Protein AF-A0A7Y2JC37-F1 (afdb_monomer)

Foldseek 3Di:
DDDDPPDDPDDPPFDFDWDWDADPVRHIDIDTDRPDDDD

Solvent-accessible surface area (backbone atoms only — not comparable to full-atom values): 2922 Å² total; per-residue (Å²): 135,90,78,87,81,69,100,62,98,79,70,84,86,62,56,83,43,78,50,74,50,61,54,97,87,65,50,78,50,76,46,81,41,57,92,67,83,89,133

Secondary structure (DSSP, 8-state):
------S----SSPP-EEEEEE-TT--EEEEEESS----

Sequence (39 aa):
MKKSFGAKTLVFPTPVWVVGSYDKEGKPNVMSAAWGGVC

Radius of gyration: 16.29 Å; Cα contacts (8 Å, |Δi|>4): 34; chains: 1; bounding box: 44×24×35 Å

Structure (mmCIF, N/CA/C/O backbone):
data_AF-A0A7Y2JC37-F1
#
_entry.id   AF-A0A7Y2JC37-F1
#
loop_
_atom_site.group_PDB
_atom_site.id
_atom_site.type_symbol
_atom_site.label_atom_id
_atom_site.label_alt_id
_atom_site.label_comp_id
_atom_site.label_asym_id
_atom_site.label_entity_id
_atom_site.label_seq_id
_atom_site.pdbx_PDB_ins_code
_atom_site.Cartn_x
_atom_site.Cartn_y
_atom_site.Cartn_z
_atom_site.occupancy
_atom_site.B_iso_or_equiv
_atom_site.auth_seq_id
_atom_site.auth_comp_id
_atom_site.auth_asym_id
_atom_site.auth_atom_id
_atom_site.pdbx_PDB_model_num
ATOM 1 N N . MET A 1 1 ? 26.724 -10.423 -18.666 1.00 86.00 1 MET A N 1
ATOM 2 C CA . MET A 1 1 ? 25.556 -11.178 -19.177 1.00 86.00 1 MET A CA 1
ATOM 3 C C . MET A 1 1 ? 24.407 -11.021 -18.191 1.00 86.00 1 M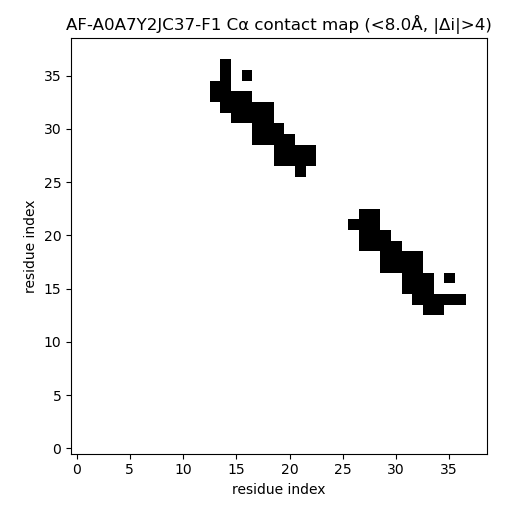ET A C 1
ATOM 5 O O . MET A 1 1 ? 24.641 -11.186 -17.001 1.00 86.00 1 MET A O 1
ATOM 9 N N . LYS A 1 2 ? 23.205 -10.642 -18.641 1.00 92.56 2 LYS A N 1
ATOM 10 C CA . LYS A 1 2 ? 22.023 -10.559 -17.764 1.00 92.56 2 LYS A CA 1
ATOM 11 C C . LYS A 1 2 ? 21.431 -11.962 -17.584 1.00 92.56 2 LYS A C 1
ATOM 13 O O . LYS A 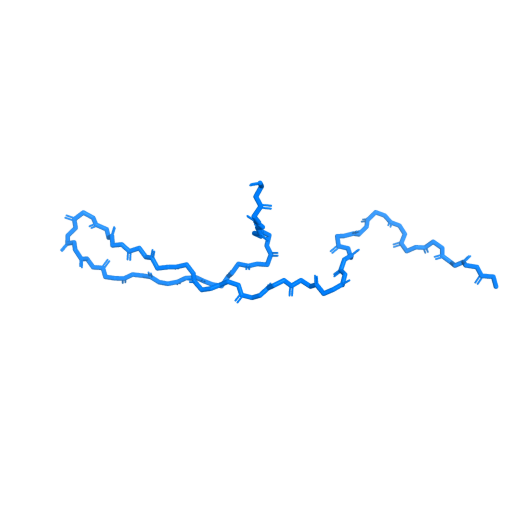1 2 ? 21.405 -12.726 -18.545 1.00 92.56 2 LYS A O 1
ATOM 18 N N . LYS A 1 3 ? 20.977 -12.298 -16.372 1.00 95.69 3 LYS A N 1
ATOM 19 C CA . LYS A 1 3 ? 20.331 -13.581 -16.054 1.00 95.69 3 LYS A CA 1
ATOM 20 C C . LYS A 1 3 ? 18.837 -13.357 -15.854 1.00 95.69 3 LYS A C 1
ATOM 22 O O . LYS A 1 3 ? 18.445 -12.394 -15.201 1.00 95.69 3 LYS A O 1
ATOM 27 N N . SER A 1 4 ? 18.017 -14.238 -16.418 1.00 96.38 4 SER A N 1
ATOM 28 C CA . SER A 1 4 ? 16.581 -14.218 -16.147 1.00 96.38 4 SER A CA 1
ATOM 29 C C . SER A 1 4 ? 16.323 -14.610 -14.694 1.00 96.38 4 SER A C 1
ATOM 31 O O . SER A 1 4 ? 16.860 -15.609 -14.211 1.00 96.38 4 SER A O 1
ATOM 33 N N . PHE A 1 5 ? 15.482 -13.835 -14.016 1.00 95.44 5 PHE A N 1
ATOM 34 C CA . PHE A 1 5 ? 14.974 -14.160 -12.684 1.00 95.44 5 PHE A CA 1
ATOM 35 C C . PHE A 1 5 ? 13.629 -14.905 -12.732 1.00 95.44 5 PHE A C 1
ATOM 37 O O . PHE A 1 5 ? 13.105 -15.279 -11.684 1.00 95.44 5 PHE A O 1
ATOM 44 N N . GLY A 1 6 ? 13.081 -15.143 -13.930 1.00 97.81 6 GLY A N 1
ATOM 45 C CA . GLY A 1 6 ? 11.709 -15.613 -14.116 1.00 97.81 6 GLY A CA 1
ATOM 46 C C . GLY A 1 6 ? 10.669 -14.534 -13.796 1.00 97.81 6 GLY A C 1
ATOM 47 O O . GLY A 1 6 ? 11.006 -13.372 -13.567 1.00 97.81 6 GLY A O 1
ATOM 48 N N . ALA A 1 7 ? 9.394 -14.920 -13.777 1.00 97.19 7 ALA A N 1
ATOM 49 C CA . ALA A 1 7 ? 8.301 -14.032 -13.393 1.00 97.19 7 ALA A CA 1
ATOM 50 C C . ALA A 1 7 ? 8.282 -13.857 -11.864 1.00 97.19 7 ALA A C 1
ATOM 52 O O . ALA A 1 7 ? 7.727 -14.675 -11.134 1.00 97.19 7 ALA A O 1
ATOM 53 N N . LYS A 1 8 ? 8.942 -12.803 -11.377 1.00 95.81 8 LYS A N 1
ATOM 54 C CA . LYS A 1 8 ? 8.958 -12.406 -9.964 1.00 95.81 8 LYS A CA 1
ATOM 55 C C . LYS A 1 8 ? 8.527 -10.951 -9.839 1.00 9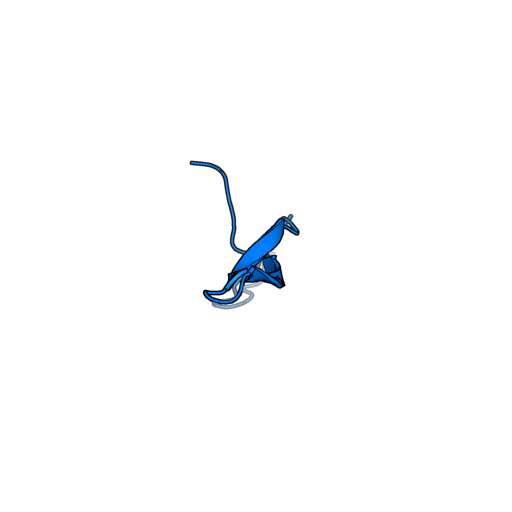5.81 8 LYS A C 1
ATOM 57 O O . LYS A 1 8 ? 8.846 -10.136 -10.699 1.00 95.81 8 LYS A O 1
ATOM 62 N N . THR A 1 9 ? 7.875 -10.607 -8.736 1.00 96.12 9 THR A N 1
ATOM 63 C CA . THR A 1 9 ? 7.461 -9.233 -8.431 1.00 96.12 9 THR A CA 1
ATOM 64 C C . THR A 1 9 ? 8.617 -8.422 -7.832 1.00 96.12 9 THR A C 1
ATOM 66 O O . THR A 1 9 ? 8.545 -7.943 -6.702 1.00 96.12 9 THR A O 1
ATOM 69 N N . LEU A 1 10 ? 9.731 -8.346 -8.561 1.00 95.25 10 LEU A N 1
ATOM 70 C CA . LEU A 1 10 ? 10.935 -7.633 -8.143 1.00 95.25 10 LEU A CA 1
ATOM 71 C C . LEU A 1 10 ? 10.933 -6.236 -8.761 1.00 95.25 10 LEU A C 1
ATOM 73 O O . LEU A 1 10 ? 11.094 -6.087 -9.970 1.00 95.25 10 LEU A O 1
ATOM 77 N N . VAL A 1 11 ? 10.778 -5.221 -7.921 1.00 92.06 11 VAL A N 1
ATOM 78 C CA . VAL A 1 11 ? 10.943 -3.810 -8.277 1.00 92.06 11 VAL A CA 1
ATOM 79 C C . VAL A 1 11 ? 11.653 -3.115 -7.120 1.00 92.06 11 VAL A C 1
ATOM 81 O O . VAL A 1 11 ? 11.460 -3.493 -5.966 1.00 92.06 11 VAL A O 1
ATOM 84 N N . PHE A 1 12 ? 12.513 -2.141 -7.418 1.00 94.62 12 PHE A N 1
ATOM 85 C CA . PHE A 1 12 ? 13.290 -1.428 -6.407 1.00 94.62 12 PHE A CA 1
ATOM 86 C C . PHE A 1 12 ? 13.355 0.074 -6.738 1.00 94.62 12 PHE A C 1
ATOM 88 O O . PHE A 1 12 ? 13.671 0.403 -7.883 1.00 94.62 12 PHE A O 1
ATOM 95 N N . PRO A 1 13 ? 13.119 0.975 -5.762 1.00 94.31 13 PRO A N 1
ATOM 96 C CA . PRO A 1 13 ? 12.597 0.689 -4.422 1.00 94.31 13 PRO A CA 1
ATOM 97 C C . PRO A 1 13 ? 11.095 0.351 -4.452 1.00 94.31 13 PRO A C 1
ATOM 99 O O . PRO A 1 13 ? 10.362 0.840 -5.309 1.00 94.31 13 PRO A O 1
ATOM 102 N N . THR A 1 14 ? 10.622 -0.445 -3.489 1.00 96.56 14 THR A N 1
ATOM 103 C CA . THR A 1 14 ? 9.193 -0.479 -3.134 1.00 96.56 14 THR A CA 1
ATOM 104 C C . THR A 1 14 ? 8.949 0.498 -1.990 1.00 96.56 14 THR A C 1
ATOM 106 O O . THR A 1 14 ? 9.749 0.524 -1.049 1.00 96.56 14 THR A O 1
ATOM 109 N N . PRO A 1 15 ? 7.859 1.274 -2.008 1.00 95.94 15 PRO A N 1
ATOM 110 C CA . PRO A 1 15 ? 7.502 2.086 -0.858 1.00 95.94 15 PRO A CA 1
ATOM 111 C C . PRO A 1 15 ? 7.066 1.202 0.319 1.00 95.94 15 PRO A C 1
ATOM 113 O O . PRO A 1 15 ? 6.699 0.041 0.144 1.00 95.94 15 PRO A O 1
ATOM 116 N N . VAL A 1 16 ? 7.070 1.771 1.522 1.00 97.00 16 VAL A N 1
ATOM 117 C CA . VAL A 1 16 ? 6.457 1.163 2.709 1.00 97.00 16 VAL A CA 1
ATOM 118 C C . VAL A 1 16 ? 5.367 2.112 3.184 1.00 97.00 16 VAL A C 1
ATOM 120 O O . VAL A 1 16 ? 5.612 3.010 3.986 1.00 97.00 16 VAL A O 1
ATOM 123 N N . TRP A 1 17 ? 4.165 1.955 2.635 1.00 96.81 17 TRP A N 1
ATOM 124 C CA . TRP A 1 17 ? 3.005 2.732 3.067 1.00 96.81 17 TRP A CA 1
ATOM 125 C C . TRP A 1 17 ? 2.447 2.136 4.356 1.00 96.81 17 TRP A C 1
ATOM 127 O O . TRP A 1 17 ? 2.325 0.917 4.455 1.00 96.81 17 TRP A O 1
ATOM 137 N N . VAL A 1 18 ? 2.056 2.980 5.312 1.00 98.19 18 VAL A N 1
ATOM 138 C CA . VAL A 1 18 ? 1.248 2.566 6.467 1.00 98.19 18 VAL A CA 1
ATOM 139 C C . VAL A 1 18 ? -0.175 3.048 6.228 1.00 98.19 18 VAL A C 1
ATOM 141 O O . VAL A 1 18 ? -0.443 4.247 6.273 1.00 98.19 18 VAL A O 1
ATOM 144 N N . VAL A 1 19 ? -1.082 2.119 5.936 1.00 97.94 19 VAL A N 1
ATOM 145 C CA . VAL A 1 19 ? -2.489 2.431 5.669 1.00 97.94 19 VAL A CA 1
ATOM 146 C C . VAL A 1 19 ? -3.284 2.223 6.948 1.00 97.94 19 VAL A C 1
ATOM 148 O O . VAL A 1 19 ? -3.335 1.110 7.470 1.00 97.94 19 VAL A O 1
ATOM 151 N N . GLY A 1 20 ? -3.885 3.300 7.449 1.00 98.44 20 GLY A N 1
ATOM 152 C CA . GLY A 1 20 ? -4.780 3.283 8.602 1.00 98.44 20 GLY A CA 1
ATOM 153 C C . GLY A 1 20 ? -6.247 3.251 8.183 1.00 98.44 20 GLY A C 1
ATOM 154 O O . GLY A 1 20 ? -6.627 3.841 7.174 1.00 98.44 20 GLY A O 1
ATOM 155 N N . SER A 1 21 ? -7.077 2.576 8.972 1.00 98.62 21 SER A N 1
ATOM 156 C CA . SER A 1 21 ? -8.532 2.543 8.796 1.00 98.62 21 SER A CA 1
ATOM 157 C C . SER A 1 21 ? -9.238 2.431 10.145 1.00 98.62 21 SER A C 1
ATOM 159 O O . SER A 1 21 ? -8.618 2.045 11.137 1.00 98.62 21 SER A O 1
ATOM 161 N N . TYR A 1 22 ? -10.532 2.737 10.160 1.00 98.81 22 TYR A N 1
ATOM 162 C CA . TYR A 1 22 ? -11.429 2.463 11.279 1.00 98.81 22 TYR A CA 1
ATOM 163 C C . TYR A 1 22 ? -12.562 1.556 10.800 1.00 98.81 22 TYR A C 1
ATOM 165 O O . TYR A 1 22 ? -13.040 1.716 9.674 1.00 98.81 22 TYR A O 1
ATOM 173 N N . ASP A 1 23 ? -12.983 0.607 11.632 1.00 98.38 23 ASP A N 1
ATOM 174 C CA . ASP A 1 23 ? -14.160 -0.214 11.34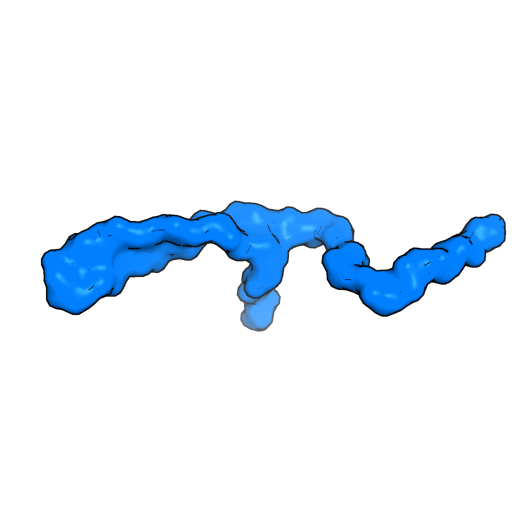7 1.00 98.38 23 ASP A CA 1
ATOM 175 C C . ASP A 1 23 ? -15.475 0.492 11.734 1.00 98.38 23 ASP A C 1
ATOM 177 O O . ASP A 1 23 ? -15.501 1.670 12.096 1.00 98.38 23 ASP A O 1
ATOM 181 N N . LYS A 1 24 ? -16.595 -0.234 11.638 1.00 98.62 24 LYS A N 1
ATOM 182 C CA . LYS A 1 24 ? -17.936 0.295 11.938 1.00 98.62 24 LYS A CA 1
ATOM 183 C C . LYS A 1 24 ? -18.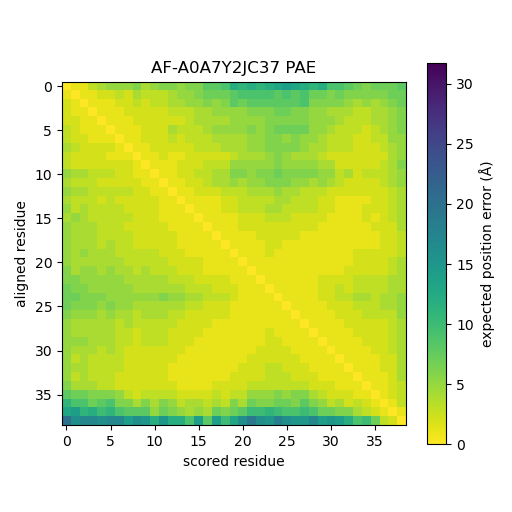131 0.687 13.405 1.00 98.62 24 LYS A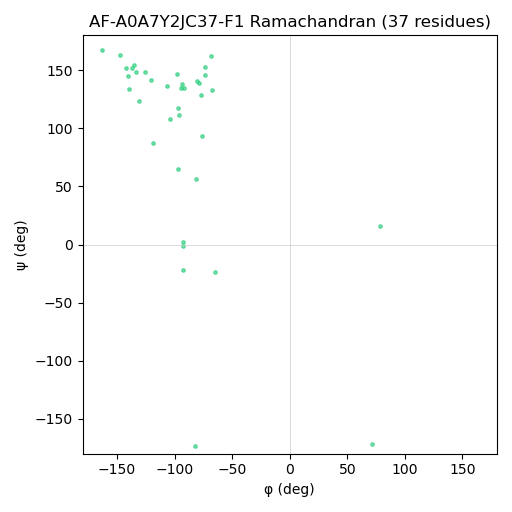 C 1
ATOM 185 O O . LYS A 1 24 ? -19.004 1.499 13.686 1.00 98.62 24 LYS A O 1
ATOM 190 N N . GLU A 1 25 ? -17.352 0.114 14.318 1.00 98.62 25 GLU A N 1
ATOM 191 C CA . GLU A 1 25 ? -17.384 0.421 15.751 1.00 98.62 25 GLU A CA 1
ATOM 192 C C . GLU A 1 25 ? -16.367 1.520 16.108 1.00 98.62 25 GLU A C 1
ATOM 194 O O . GLU A 1 25 ? -16.229 1.897 17.270 1.00 98.62 25 GLU A O 1
ATOM 199 N N . GLY A 1 26 ? -15.657 2.061 15.110 1.00 98.56 26 GLY A N 1
ATOM 200 C CA . GLY A 1 26 ? -14.618 3.067 15.298 1.00 98.56 26 GLY A CA 1
ATOM 201 C C . GLY A 1 26 ? -13.296 2.482 15.793 1.00 98.56 26 GLY A C 1
ATOM 202 O O . GLY A 1 26 ? -12.437 3.230 16.259 1.00 98.56 26 GLY A O 1
ATOM 203 N N . LYS A 1 27 ? -13.094 1.162 15.705 1.00 98.81 27 LYS A N 1
ATOM 204 C CA . LYS A 1 27 ? -11.848 0.528 16.139 1.00 98.81 27 LYS A CA 1
ATOM 205 C C . LYS A 1 27 ? -10.741 0.760 15.100 1.00 98.81 27 LYS A C 1
ATOM 207 O O . LYS A 1 27 ? -10.952 0.461 13.922 1.00 98.81 27 LYS A O 1
ATOM 212 N N . PRO A 1 28 ? -9.556 1.260 15.502 1.00 98.62 28 PRO A N 1
ATOM 213 C CA . PRO A 1 28 ? -8.450 1.498 14.579 1.00 98.62 28 PRO A CA 1
ATOM 214 C C . PRO A 1 28 ? -7.779 0.196 14.128 1.00 98.62 28 PRO A C 1
ATOM 216 O O . PRO A 1 28 ? -7.614 -0.741 14.912 1.00 98.62 28 PRO A O 1
ATOM 219 N N . ASN A 1 29 ? -7.309 0.180 12.880 1.00 98.69 29 ASN A N 1
ATOM 220 C CA . ASN A 1 29 ? -6.427 -0.848 12.335 1.00 98.69 29 ASN A CA 1
ATOM 221 C C . ASN A 1 29 ? -5.377 -0.237 11.393 1.00 98.69 29 ASN A C 1
ATOM 223 O O . ASN A 1 29 ? -5.635 0.781 10.748 1.00 98.69 29 ASN A O 1
ATOM 227 N N . VAL A 1 30 ? -4.213 -0.883 11.284 1.00 98.62 30 VAL A N 1
ATOM 228 C CA . VAL A 1 30 ? -3.121 -0.472 10.390 1.00 98.62 30 VAL A CA 1
ATOM 229 C C . VAL A 1 30 ? -2.556 -1.658 9.608 1.00 98.62 30 VAL A C 1
ATOM 231 O O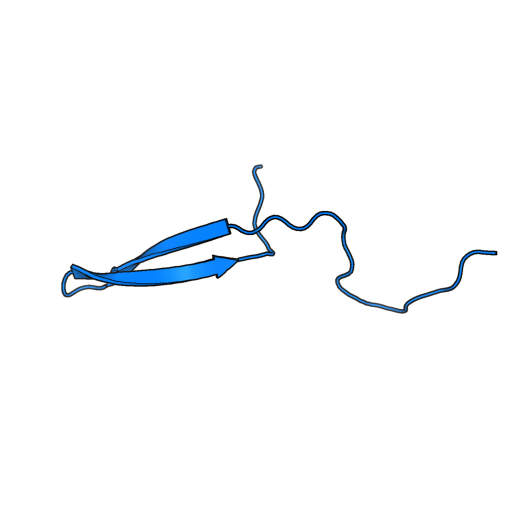 . VAL A 1 30 ? -2.503 -2.776 10.114 1.00 98.62 30 VAL A O 1
ATOM 234 N N . MET A 1 31 ? -2.089 -1.407 8.383 1.00 98.56 31 MET A N 1
ATOM 235 C CA . MET A 1 31 ? -1.316 -2.367 7.585 1.00 98.56 31 MET A CA 1
ATOM 236 C C . MET A 1 31 ? -0.107 -1.708 6.918 1.00 98.56 31 MET A C 1
ATOM 238 O O . MET A 1 31 ? -0.138 -0.514 6.616 1.00 98.56 31 MET A O 1
ATOM 242 N N . SER A 1 32 ? 0.931 -2.494 6.627 1.00 98.31 32 SER A N 1
ATOM 243 C CA . SER A 1 32 ? 2.008 -2.096 5.718 1.00 98.31 32 SER A CA 1
ATOM 244 C C . SER A 1 32 ? 1.692 -2.536 4.283 1.00 98.31 32 SER A C 1
ATOM 246 O O . SER A 1 32 ? 1.280 -3.672 4.052 1.00 98.31 32 SER A O 1
ATOM 248 N N . ALA A 1 33 ? 1.888 -1.649 3.304 1.00 97.62 33 ALA A N 1
ATOM 249 C CA . ALA A 1 33 ? 1.628 -1.927 1.892 1.00 97.62 33 ALA A CA 1
ATOM 250 C C . ALA A 1 33 ? 2.812 -1.530 0.996 1.00 97.62 33 ALA A C 1
ATOM 252 O O . ALA A 1 33 ? 3.237 -0.373 0.975 1.00 97.62 33 ALA A O 1
ATOM 253 N N . ALA A 1 34 ? 3.313 -2.505 0.230 1.00 96.69 34 ALA A N 1
ATOM 254 C CA . ALA A 1 34 ? 4.374 -2.314 -0.765 1.00 96.69 34 ALA A CA 1
ATOM 255 C C . ALA A 1 3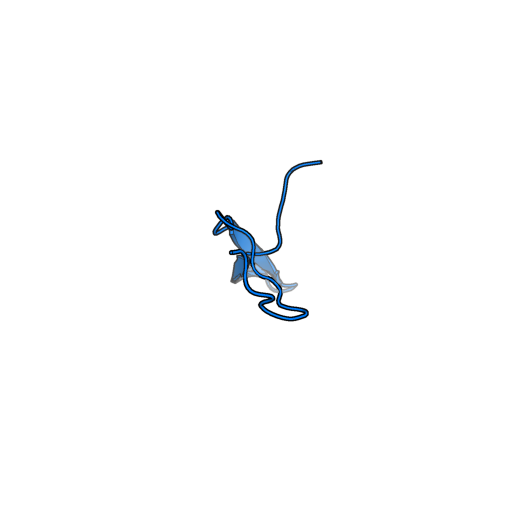4 ? 3.838 -2.023 -2.180 1.00 96.69 34 ALA A C 1
ATOM 257 O O . ALA A 1 34 ? 4.536 -1.429 -2.998 1.00 96.69 34 ALA A O 1
ATOM 258 N N . TRP A 1 35 ? 2.588 -2.409 -2.462 1.00 95.75 35 TRP A N 1
ATOM 259 C CA . TRP A 1 35 ? 1.908 -2.191 -3.744 1.00 95.75 35 TRP A CA 1
ATOM 260 C C . TRP A 1 35 ? 1.011 -0.952 -3.692 1.00 95.75 35 TRP A C 1
ATOM 262 O O . TRP A 1 35 ? -0.210 -1.052 -3.761 1.00 95.75 35 TRP A O 1
ATOM 272 N N . GLY A 1 36 ? 1.627 0.217 -3.531 1.00 92.25 36 GLY A N 1
ATOM 273 C CA . GLY A 1 36 ? 0.951 1.516 -3.553 1.00 92.25 36 GLY A CA 1
ATOM 274 C C . GLY A 1 36 ? 1.751 2.538 -4.356 1.00 92.25 36 GLY A C 1
ATOM 275 O O . GLY A 1 36 ? 2.975 2.434 -4.443 1.00 92.25 36 GLY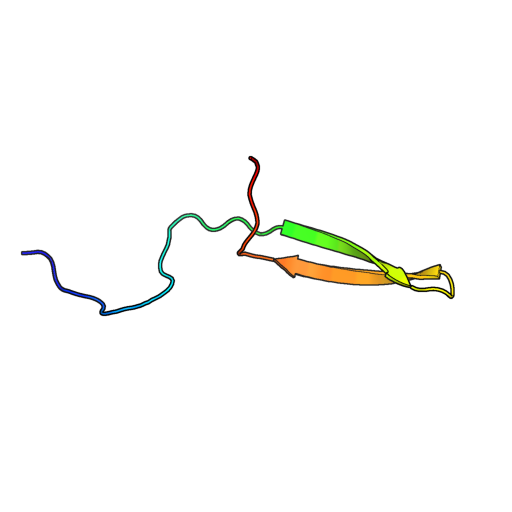 A O 1
ATOM 276 N N . GLY A 1 37 ? 1.076 3.526 -4.942 1.00 89.69 37 GLY A N 1
ATOM 277 C CA . GLY A 1 37 ? 1.701 4.566 -5.759 1.00 89.69 37 GLY A CA 1
ATOM 278 C C . GLY A 1 37 ? 0.781 5.768 -5.964 1.00 89.69 37 GLY A C 1
ATOM 279 O O . GLY A 1 37 ? -0.407 5.704 -5.657 1.00 89.69 37 GLY A O 1
ATOM 280 N N . VAL A 1 38 ? 1.350 6.862 -6.466 1.00 81.69 38 VAL A N 1
ATOM 281 C CA . VAL A 1 38 ? 0.610 8.062 -6.887 1.00 81.69 38 VAL A CA 1
ATOM 282 C C . VAL A 1 38 ? 0.339 7.937 -8.391 1.00 81.69 38 VAL A C 1
ATOM 284 O O . VAL A 1 38 ? 1.254 7.536 -9.114 1.00 81.69 38 VAL A O 1
ATOM 287 N N . CYS A 1 39 ? -0.887 8.228 -8.850 1.00 73.94 39 CYS A N 1
ATOM 288 C CA . CYS A 1 39 ? -1.241 8.263 -10.276 1.00 73.94 39 CYS A CA 1
ATOM 289 C C . CYS A 1 39 ? -1.360 9.695 -10.798 1.00 73.94 39 CYS A C 1
ATOM 291 O O . CYS A 1 39 ? -1.891 10.542 -10.043 1.00 73.94 39 CYS A O 1
#

Mean predicted aligned error: 3.33 Å

Nearest PDB structures (foldseek):
  9c3c-assembly1_b  TM=4.858E-01  e=4.027E+00  Oryctolagus cuniculus
  8yt8-assembly1_B  TM=4.906E-01  e=6.912E+00  Mus musculus

pLDDT: mean 95.41, std 4.99, range [73.94, 98.81]